Protein AF-A0A502L4F4-F1 (afdb_monomer_lite)

Structure (mmCIF, N/CA/C/O backbone):
data_AF-A0A502L4F4-F1
#
_entry.id   AF-A0A502L4F4-F1
#
loop_
_atom_site.group_PDB
_atom_site.id
_atom_site.type_symbol
_atom_site.label_atom_id
_atom_site.label_alt_id
_atom_site.label_comp_id
_atom_site.label_asym_id
_atom_site.label_entity_id
_atom_site.label_seq_id
_atom_site.pdbx_PDB_ins_code
_atom_site.Cartn_x
_atom_site.Cartn_y
_atom_site.Cartn_z
_atom_site.occupancy
_atom_site.B_iso_or_equiv
_atom_site.auth_seq_id
_atom_site.auth_comp_id
_atom_site.auth_asym_id
_atom_site.auth_atom_id
_atom_site.pdbx_PDB_model_num
ATOM 1 N N . MET A 1 1 ? 9.704 -12.779 -8.738 1.00 58.41 1 MET A N 1
ATOM 2 C CA . MET A 1 1 ? 8.706 -12.400 -7.712 1.00 58.41 1 MET A CA 1
ATOM 3 C C . MET A 1 1 ? 9.171 -11.238 -6.827 1.00 58.41 1 MET A C 1
ATOM 5 O O . MET A 1 1 ? 8.477 -10.233 -6.773 1.00 58.41 1 MET A O 1
ATOM 9 N N . LEU A 1 2 ? 10.370 -11.297 -6.227 1.00 76.25 2 LEU A N 1
ATOM 10 C CA . LEU A 1 2 ? 10.909 -10.240 -5.345 1.00 76.25 2 LEU A CA 1
ATOM 11 C C . LEU A 1 2 ? 10.922 -8.819 -5.964 1.00 76.25 2 LEU A C 1
ATOM 13 O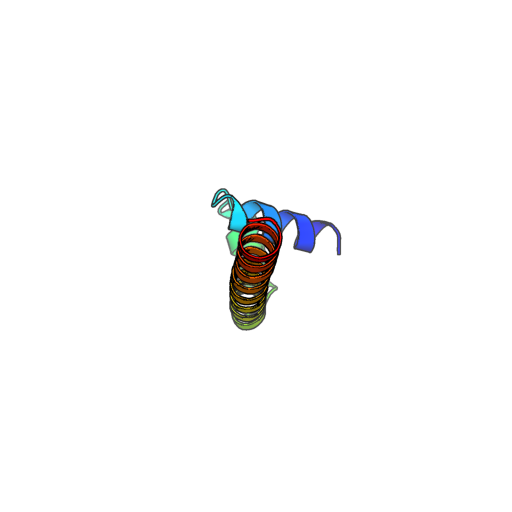 O . LEU A 1 2 ? 10.606 -7.839 -5.297 1.00 76.25 2 LEU A O 1
ATOM 17 N N . ARG A 1 3 ? 11.236 -8.704 -7.266 1.00 72.25 3 ARG A N 1
ATOM 18 C CA . ARG A 1 3 ? 11.213 -7.425 -8.009 1.00 72.25 3 ARG A CA 1
ATOM 19 C C . ARG A 1 3 ? 9.821 -6.797 -8.099 1.00 72.25 3 ARG A C 1
ATOM 21 O O . ARG A 1 3 ? 9.714 -5.580 -8.043 1.00 72.25 3 ARG A O 1
ATOM 28 N N . VAL A 1 4 ? 8.780 -7.620 -8.206 1.00 71.94 4 VAL A N 1
ATOM 29 C CA . VAL A 1 4 ? 7.387 -7.163 -8.297 1.00 71.94 4 VAL A CA 1
ATOM 30 C C . VAL A 1 4 ? 6.946 -6.594 -6.952 1.00 71.94 4 VAL A C 1
ATOM 32 O O . VAL A 1 4 ? 6.424 -5.490 -6.908 1.00 71.94 4 VAL A O 1
ATOM 35 N N . ILE A 1 5 ? 7.269 -7.283 -5.852 1.00 77.88 5 ILE A N 1
ATOM 36 C CA . ILE A 1 5 ? 6.996 -6.804 -4.487 1.00 77.88 5 ILE A CA 1
ATOM 37 C C . ILE A 1 5 ? 7.689 -5.457 -4.241 1.00 77.88 5 ILE A C 1
ATOM 39 O O . ILE A 1 5 ? 7.058 -4.512 -3.779 1.00 77.88 5 ILE A O 1
ATOM 43 N N . LYS A 1 6 ? 8.969 -5.332 -4.619 1.00 76.75 6 LYS A N 1
ATOM 44 C CA . LYS A 1 6 ? 9.711 -4.069 -4.490 1.00 76.75 6 LYS A CA 1
ATOM 45 C C . LYS A 1 6 ? 9.107 -2.946 -5.339 1.00 76.75 6 LYS A C 1
ATOM 47 O O . LYS A 1 6 ? 9.091 -1.806 -4.887 1.00 76.75 6 LYS A O 1
ATOM 52 N N . SER A 1 7 ? 8.616 -3.255 -6.542 1.00 69.62 7 SER A N 1
ATOM 53 C CA . SER A 1 7 ? 7.970 -2.250 -7.393 1.00 69.62 7 SER A CA 1
ATOM 54 C C . SER A 1 7 ? 6.634 -1.786 -6.814 1.00 69.62 7 SER A C 1
ATOM 56 O O . SER A 1 7 ? 6.386 -0.586 -6.748 1.00 69.62 7 SER A O 1
ATOM 58 N N . ILE A 1 8 ? 5.824 -2.715 -6.294 1.00 71.62 8 ILE A N 1
ATOM 59 C CA . ILE A 1 8 ? 4.563 -2.406 -5.605 1.00 71.62 8 ILE A CA 1
ATOM 60 C C . ILE A 1 8 ? 4.828 -1.507 -4.390 1.00 71.62 8 ILE A C 1
ATOM 62 O O . ILE A 1 8 ? 4.202 -0.461 -4.265 1.00 71.62 8 ILE A O 1
ATOM 66 N N . LEU A 1 9 ? 5.807 -1.841 -3.541 1.00 78.69 9 LEU A N 1
ATOM 67 C CA . LEU A 1 9 ? 6.176 -1.013 -2.383 1.00 78.69 9 LEU A CA 1
ATOM 68 C C . LEU A 1 9 ? 6.691 0.379 -2.787 1.00 78.69 9 LEU A C 1
ATOM 70 O O . LEU A 1 9 ? 6.312 1.376 -2.179 1.00 78.69 9 LEU A O 1
ATOM 74 N N . ALA A 1 10 ? 7.520 0.468 -3.832 1.00 77.88 10 ALA A N 1
ATOM 75 C CA . ALA A 1 10 ? 7.992 1.752 -4.352 1.00 77.88 10 ALA A CA 1
ATOM 76 C C . ALA A 1 10 ? 6.846 2.599 -4.930 1.00 77.88 10 ALA A C 1
ATOM 78 O O . ALA A 1 10 ? 6.862 3.818 -4.780 1.00 77.88 10 ALA A O 1
ATOM 79 N N . ALA A 1 11 ? 5.846 1.964 -5.549 1.00 72.62 11 ALA A N 1
ATOM 80 C CA . ALA A 1 11 ? 4.641 2.627 -6.034 1.00 72.62 11 ALA A CA 1
ATOM 81 C C . ALA A 1 11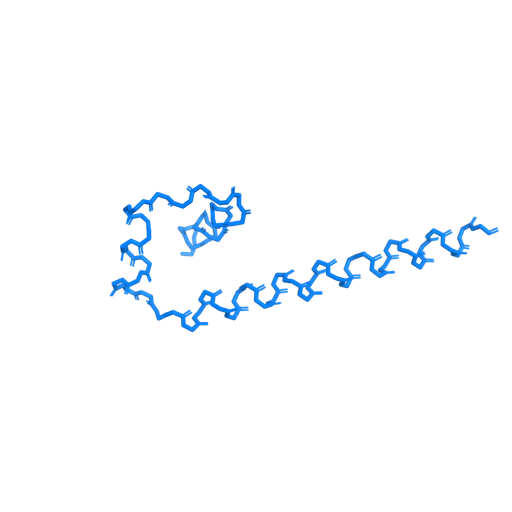 ? 3.747 3.118 -4.882 1.00 72.62 11 ALA A C 1
ATOM 83 O O . ALA A 1 11 ? 3.255 4.240 -4.951 1.00 72.62 11 ALA A O 1
ATOM 84 N N . PHE A 1 12 ? 3.611 2.348 -3.795 1.00 74.62 12 PHE A N 1
ATOM 85 C CA . PHE A 1 12 ? 2.889 2.772 -2.584 1.00 74.62 12 PHE A CA 1
ATOM 86 C C . PHE A 1 12 ? 3.530 3.978 -1.888 1.00 74.62 12 PHE A C 1
ATOM 88 O O . PHE A 1 12 ? 2.819 4.842 -1.389 1.00 74.62 12 PHE A O 1
ATOM 95 N N . ILE A 1 13 ? 4.864 4.061 -1.879 1.00 77.94 13 ILE A N 1
ATOM 96 C CA . ILE A 1 13 ? 5.597 5.227 -1.353 1.00 77.94 13 ILE A CA 1
ATOM 97 C C . ILE A 1 13 ? 5.625 6.390 -2.374 1.00 77.94 13 ILE A C 1
ATOM 99 O O . ILE A 1 13 ? 6.017 7.504 -2.043 1.00 77.94 13 ILE A O 1
ATOM 103 N N . GLY A 1 14 ? 5.196 6.165 -3.621 1.00 70.62 14 GLY A N 1
ATOM 104 C CA . GLY A 1 14 ? 5.209 7.167 -4.695 1.00 70.62 14 GLY A CA 1
ATOM 105 C C . GLY A 1 14 ? 6.582 7.391 -5.345 1.00 70.62 14 GLY A C 1
ATOM 106 O O . GLY A 1 14 ? 6.722 8.237 -6.223 1.00 70.62 14 GLY A O 1
ATOM 107 N N . VAL A 1 15 ? 7.602 6.613 -4.967 1.00 69.25 15 VAL A N 1
ATOM 108 C CA . VAL A 1 15 ? 9.003 6.736 -5.423 1.00 69.25 15 VAL A CA 1
ATOM 109 C C . VAL A 1 15 ? 9.355 5.729 -6.525 1.00 69.25 15 VAL A C 1
ATOM 111 O O . VAL A 1 15 ? 10.458 5.172 -6.581 1.00 69.25 15 VAL A O 1
ATOM 114 N N . GLN A 1 16 ? 8.416 5.468 -7.436 1.00 73.56 16 GLN A N 1
ATOM 115 C CA . GLN A 1 16 ? 8.666 4.592 -8.579 1.00 73.56 16 GLN A CA 1
ATOM 116 C C . GLN A 1 16 ? 9.558 5.309 -9.612 1.00 73.56 16 GLN A C 1
ATOM 118 O O . GLN A 1 16 ? 9.117 6.193 -10.342 1.00 73.56 16 GLN A O 1
ATOM 123 N N . SER A 1 17 ? 10.837 4.921 -9.689 1.00 78.88 17 SER A N 1
ATOM 124 C CA . SER A 1 17 ? 11.784 5.448 -10.687 1.00 78.88 17 SER A CA 1
ATOM 125 C C . SER A 1 17 ? 11.292 5.215 -12.122 1.00 78.88 17 SER A C 1
ATOM 127 O O . SER A 1 17 ? 10.743 4.154 -12.427 1.00 78.88 17 SER A O 1
ATOM 129 N N . ASN A 1 18 ? 11.584 6.150 -13.036 1.00 75.31 18 ASN A N 1
ATOM 130 C CA . ASN A 1 18 ? 11.257 6.040 -14.464 1.00 75.31 18 ASN A CA 1
ATOM 131 C C . ASN A 1 18 ? 11.748 4.730 -15.103 1.00 75.31 18 ASN A C 1
ATOM 133 O O . ASN A 1 18 ? 11.071 4.200 -15.979 1.00 75.31 18 ASN A O 1
ATOM 137 N N . LYS A 1 19 ? 12.876 4.168 -14.643 1.00 77.69 19 LYS A N 1
ATOM 138 C CA . LYS A 1 19 ? 13.387 2.869 -15.115 1.00 77.69 19 LYS A CA 1
ATOM 139 C C . LYS A 1 19 ? 12.473 1.704 -14.715 1.00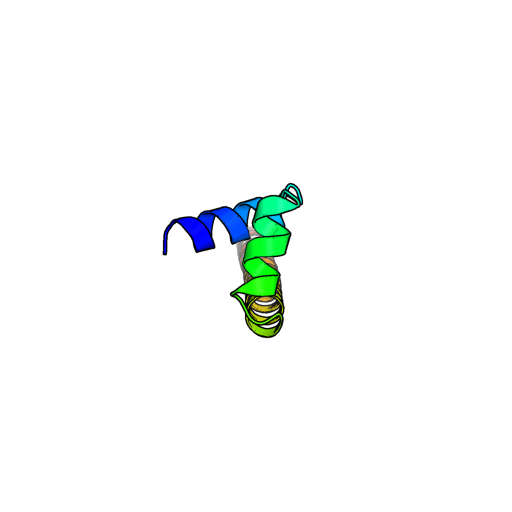 77.69 19 LYS A C 1
ATOM 141 O O . LYS A 1 19 ? 12.217 0.830 -15.538 1.00 77.69 19 LYS A O 1
ATOM 146 N N . ASN A 1 20 ? 11.972 1.707 -13.477 1.00 75.12 20 ASN A N 1
ATOM 147 C CA . ASN A 1 20 ? 11.027 0.697 -12.990 1.00 75.12 20 ASN A CA 1
ATOM 148 C C . ASN A 1 20 ? 9.686 0.860 -13.700 1.00 75.12 20 ASN A C 1
ATOM 150 O O . ASN A 1 20 ? 9.146 -0.119 -14.188 1.00 75.12 20 ASN A O 1
ATOM 154 N N . ARG A 1 21 ? 9.229 2.108 -13.862 1.00 75.75 21 ARG A N 1
ATOM 155 C CA . ARG A 1 21 ? 8.016 2.455 -14.601 1.00 75.75 21 ARG A CA 1
ATOM 156 C C . ARG A 1 21 ? 8.073 1.951 -16.046 1.00 75.75 21 ARG A C 1
ATOM 158 O O . ARG A 1 21 ? 7.191 1.214 -16.459 1.00 75.75 21 ARG A O 1
ATOM 165 N N . LEU A 1 22 ? 9.127 2.278 -16.804 1.00 75.81 22 LEU A N 1
ATOM 166 C CA . LEU A 1 22 ? 9.289 1.783 -18.177 1.00 75.81 22 LEU A CA 1
ATOM 167 C C . LEU A 1 22 ? 9.236 0.258 -18.212 1.00 75.8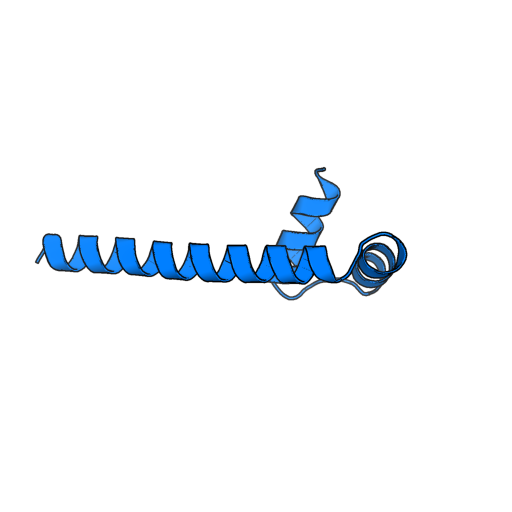1 22 LEU A C 1
ATOM 169 O O . LEU A 1 22 ? 8.463 -0.311 -18.961 1.00 75.81 22 LEU A O 1
ATOM 173 N N . GLN A 1 23 ? 10.009 -0.414 -17.364 1.00 75.06 23 GLN A N 1
ATOM 174 C CA . GLN A 1 23 ? 10.062 -1.872 -17.354 1.00 75.06 23 GLN A CA 1
ATOM 175 C C . GLN A 1 23 ? 8.706 -2.511 -17.014 1.00 75.06 23 GLN A C 1
ATOM 177 O O . GLN A 1 23 ? 8.322 -3.498 -17.643 1.00 75.06 23 GLN A O 1
ATOM 182 N N . ASP A 1 24 ? 7.979 -1.901 -16.084 1.00 71.56 24 ASP A N 1
ATOM 183 C CA . ASP A 1 24 ? 6.642 -2.280 -15.642 1.00 71.56 24 ASP A CA 1
ATOM 184 C C . ASP A 1 24 ? 5.570 -2.055 -16.721 1.00 71.56 24 ASP A C 1
ATOM 186 O O . ASP A 1 24 ? 4.671 -2.880 -16.845 1.00 71.56 24 ASP A O 1
ATOM 190 N N . PHE A 1 25 ? 5.691 -1.013 -17.550 1.00 70.62 25 PHE A N 1
ATOM 191 C CA . PHE A 1 25 ? 4.769 -0.736 -18.664 1.00 70.62 25 PHE A CA 1
ATOM 192 C C . PHE A 1 25 ? 5.172 -1.388 -19.996 1.00 70.62 25 PHE A C 1
ATOM 194 O O . PHE A 1 25 ? 4.324 -1.571 -20.864 1.00 70.62 25 PHE A O 1
ATOM 201 N N . THR A 1 26 ? 6.445 -1.747 -20.181 1.00 72.81 26 THR A N 1
ATOM 202 C CA . THR A 1 26 ? 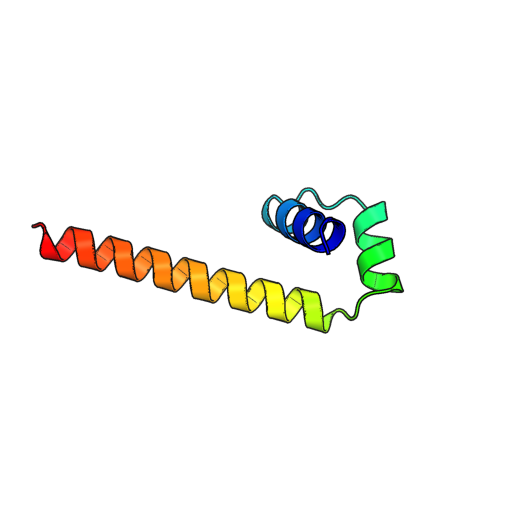6.930 -2.452 -21.379 1.00 72.81 26 THR A CA 1
ATOM 203 C C . THR A 1 26 ? 6.732 -3.964 -21.263 1.00 72.81 26 THR A C 1
ATOM 205 O O . THR A 1 26 ? 6.454 -4.613 -22.264 1.00 72.81 26 THR A O 1
ATOM 208 N N . HIS A 1 27 ? 6.866 -4.539 -20.060 1.00 68.69 27 HIS A N 1
ATOM 209 C CA . HIS A 1 27 ? 6.740 -5.990 -19.842 1.00 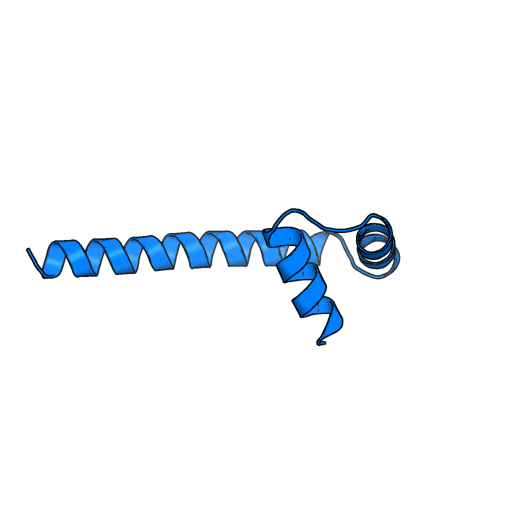68.69 27 HIS A CA 1
ATOM 210 C C . HIS A 1 27 ? 5.495 -6.385 -19.031 1.00 68.69 27 HIS A C 1
ATOM 212 O O . HIS A 1 27 ? 5.111 -7.554 -19.040 1.00 68.69 27 HIS A O 1
ATOM 218 N N . GLY A 1 28 ? 4.859 -5.446 -18.325 1.00 67.00 28 GLY A N 1
ATOM 219 C CA . GLY A 1 28 ? 3.645 -5.675 -17.540 1.00 67.00 28 GLY A CA 1
ATOM 220 C C . GLY A 1 28 ? 2.425 -4.985 -18.152 1.00 67.00 28 GLY A C 1
ATOM 221 O O . GLY A 1 28 ? 2.510 -3.892 -18.707 1.00 67.00 28 GLY A O 1
ATOM 222 N N . LYS A 1 29 ? 1.249 -5.619 -18.053 1.00 76.75 29 LYS A N 1
ATOM 223 C CA . LYS A 1 29 ? -0.013 -4.992 -18.479 1.00 76.75 29 LYS A CA 1
ATOM 224 C C . LYS A 1 29 ? -0.483 -4.010 -17.406 1.00 76.75 29 LYS A C 1
ATOM 226 O O . LYS A 1 29 ? -0.547 -4.385 -16.236 1.00 76.75 29 LYS A O 1
ATOM 231 N N . ALA A 1 30 ? -0.921 -2.816 -17.813 1.00 78.12 30 ALA A N 1
ATOM 232 C CA . ALA A 1 30 ? -1.489 -1.793 -16.923 1.00 78.12 30 ALA A CA 1
ATOM 233 C C . ALA A 1 30 ? -2.594 -2.337 -15.993 1.00 78.12 30 ALA A C 1
ATOM 235 O O . ALA A 1 30 ? -2.698 -1.926 -14.839 1.00 78.12 30 ALA A O 1
ATOM 236 N N . SER A 1 31 ? -3.360 -3.331 -16.458 1.00 80.06 31 SER A N 1
ATOM 237 C CA . SER A 1 31 ? -4.385 -4.018 -15.666 1.00 80.06 31 SER A CA 1
ATOM 238 C C . SER A 1 31 ? -3.861 -4.605 -14.350 1.00 80.06 31 SER A C 1
ATOM 240 O O . SER A 1 31 ? -4.564 -4.546 -13.349 1.00 80.06 31 SER A O 1
ATOM 242 N N . HIS A 1 32 ? -2.628 -5.124 -14.308 1.00 81.06 32 HIS A N 1
ATOM 243 C CA . HIS A 1 32 ? -2.068 -5.719 -13.089 1.00 81.06 32 HIS A CA 1
ATOM 244 C C . HIS A 1 32 ? -1.817 -4.663 -12.008 1.00 81.06 32 HIS A C 1
ATOM 246 O O . HIS A 1 32 ? -2.062 -4.922 -10.834 1.00 81.06 32 HIS A O 1
ATOM 252 N N . PHE A 1 33 ? -1.385 -3.462 -12.401 1.00 77.25 33 PHE A N 1
ATOM 253 C CA . PHE A 1 33 ? -1.160 -2.347 -11.478 1.00 77.25 33 PHE A CA 1
ATOM 254 C C . PHE A 1 33 ? -2.473 -1.805 -10.919 1.00 77.25 33 PHE A C 1
ATOM 256 O O . PHE A 1 33 ? -2.571 -1.560 -9.720 1.00 77.25 33 PHE A O 1
ATOM 263 N N . ILE A 1 34 ? -3.496 -1.682 -11.768 1.00 82.75 34 ILE A N 1
ATOM 264 C CA . ILE A 1 34 ? -4.833 -1.240 -11.353 1.00 82.75 34 ILE A CA 1
ATOM 265 C C . ILE A 1 34 ? -5.441 -2.242 -10.367 1.00 82.75 34 ILE A C 1
ATOM 267 O O . ILE A 1 34 ? -5.905 -1.843 -9.303 1.00 82.75 34 ILE A O 1
ATOM 271 N N . ILE A 1 35 ? -5.383 -3.542 -10.676 1.00 86.75 35 ILE A N 1
ATOM 272 C CA . ILE A 1 35 ? -5.887 -4.597 -9.785 1.00 86.75 35 ILE A CA 1
ATOM 273 C C . ILE A 1 35 ? -5.135 -4.580 -8.449 1.00 86.75 35 ILE A C 1
ATOM 275 O O . ILE A 1 35 ? -5.768 -4.610 -7.397 1.00 86.75 35 ILE A O 1
ATOM 279 N N . ALA A 1 36 ? -3.802 -4.475 -8.470 1.00 84.88 36 ALA A N 1
ATOM 280 C CA . ALA A 1 36 ? -3.003 -4.387 -7.247 1.00 84.88 36 ALA A CA 1
ATOM 281 C C . ALA A 1 36 ? -3.366 -3.151 -6.403 1.00 84.88 36 ALA A C 1
ATOM 283 O O . ALA A 1 36 ? -3.481 -3.258 -5.182 1.00 84.88 36 ALA A O 1
ATOM 284 N N . GLY A 1 37 ? -3.596 -2.002 -7.045 1.00 83.50 37 GLY A N 1
ATOM 285 C CA . GLY A 1 37 ? -4.043 -0.778 -6.379 1.00 83.50 37 GLY A CA 1
ATOM 286 C C . GLY A 1 37 ? -5.421 -0.930 -5.733 1.00 83.50 37 GLY A C 1
ATOM 287 O O . GLY A 1 37 ? -5.580 -0.607 -4.558 1.00 83.50 37 GLY A O 1
ATOM 288 N N . ILE A 1 38 ? -6.395 -1.489 -6.459 1.00 92.31 38 ILE A N 1
ATOM 289 C CA . ILE A 1 38 ? -7.748 -1.748 -5.938 1.00 92.31 38 ILE A CA 1
ATOM 290 C C . ILE A 1 38 ? -7.690 -2.684 -4.729 1.00 92.31 38 ILE A C 1
ATOM 292 O O . ILE A 1 38 ? -8.279 -2.377 -3.695 1.00 92.31 38 ILE A O 1
ATOM 296 N N . ILE A 1 39 ? -6.946 -3.790 -4.826 1.00 92.25 39 ILE A N 1
ATOM 297 C CA . ILE A 1 39 ? -6.758 -4.725 -3.708 1.00 92.25 39 ILE A CA 1
ATOM 298 C C . ILE A 1 39 ? -6.161 -3.995 -2.500 1.00 92.25 39 ILE A C 1
ATOM 300 O O . ILE A 1 39 ? -6.650 -4.154 -1.385 1.00 92.25 39 ILE A O 1
ATOM 304 N N . GLY A 1 40 ? -5.146 -3.158 -2.718 1.00 88.81 40 GLY A N 1
ATOM 305 C CA . GLY A 1 40 ? -4.530 -2.358 -1.663 1.00 88.81 40 GLY A CA 1
ATOM 306 C C . GLY A 1 40 ? -5.511 -1.432 -0.946 1.00 88.81 40 GLY A C 1
ATOM 307 O O . GLY A 1 40 ? -5.542 -1.406 0.282 1.00 88.81 40 GLY A O 1
ATOM 308 N N . VAL A 1 41 ? -6.344 -0.714 -1.703 1.00 92.19 41 VAL A N 1
ATOM 309 C CA . VAL A 1 41 ? -7.368 0.185 -1.145 1.00 92.19 41 VAL A CA 1
ATOM 310 C C . VAL A 1 41 ? -8.412 -0.598 -0.351 1.00 92.19 41 VAL A C 1
ATOM 312 O O . VAL A 1 41 ? -8.739 -0.212 0.770 1.00 92.19 41 VAL A O 1
ATOM 315 N N . VAL A 1 42 ? -8.902 -1.718 -0.887 1.00 97.38 42 VAL A N 1
ATOM 316 C CA . VAL A 1 42 ? -9.885 -2.570 -0.198 1.00 97.38 42 VAL A CA 1
ATOM 317 C C . VAL A 1 42 ? -9.322 -3.100 1.121 1.00 97.38 42 VAL A C 1
ATOM 319 O O . VAL A 1 42 ? -9.993 -3.015 2.149 1.00 97.38 42 VAL A O 1
ATOM 322 N N . LEU A 1 43 ? -8.081 -3.595 1.117 1.00 96.12 43 LEU A N 1
ATOM 323 C CA . LEU A 1 43 ? -7.414 -4.079 2.328 1.00 96.12 43 LEU A CA 1
ATOM 324 C C . LEU A 1 43 ? -7.210 -2.964 3.357 1.00 96.12 43 LEU A C 1
ATOM 326 O O . LEU A 1 43 ? -7.429 -3.186 4.545 1.00 96.12 43 LEU A O 1
ATOM 330 N N . PHE A 1 44 ? -6.830 -1.767 2.912 1.00 92.38 44 PHE A N 1
ATOM 331 C CA . PHE A 1 44 ? -6.664 -0.616 3.794 1.00 92.38 44 PHE A CA 1
ATOM 332 C C . PHE A 1 44 ? -7.984 -0.213 4.464 1.00 92.38 44 PHE A C 1
ATOM 334 O O . PHE A 1 44 ? -8.026 -0.021 5.678 1.00 92.38 44 PHE A O 1
ATOM 341 N N . ILE A 1 45 ? -9.080 -0.152 3.702 1.00 97.06 45 ILE A N 1
ATOM 342 C CA . ILE A 1 45 ? -10.410 0.145 4.251 1.00 97.06 45 ILE A CA 1
ATOM 343 C C . ILE A 1 45 ? -10.832 -0.938 5.249 1.00 97.06 45 ILE A C 1
ATOM 345 O O . ILE A 1 45 ? -11.257 -0.610 6.354 1.00 97.06 45 ILE A O 1
ATOM 349 N N . ALA A 1 46 ? -10.677 -2.219 4.902 1.00 97.81 46 ALA A N 1
ATOM 350 C CA . ALA A 1 46 ? -11.002 -3.323 5.805 1.00 97.81 46 ALA A CA 1
ATOM 351 C C . ALA A 1 46 ? -10.199 -3.247 7.114 1.00 97.81 46 ALA A C 1
ATOM 353 O O . ALA A 1 46 ? -10.752 -3.440 8.195 1.00 97.81 46 ALA A O 1
ATOM 354 N N . PHE A 1 47 ? -8.914 -2.900 7.027 1.00 97.56 47 PHE A N 1
ATOM 355 C CA . PHE A 1 47 ? -8.058 -2.688 8.190 1.00 97.56 47 PHE A CA 1
ATOM 356 C C . PHE A 1 47 ? -8.568 -1.554 9.090 1.00 97.56 47 PHE A C 1
ATOM 358 O O . PHE A 1 47 ? -8.681 -1.743 10.302 1.00 97.56 47 PHE A O 1
ATOM 365 N N . LEU A 1 48 ? -8.950 -0.407 8.515 1.00 97.62 48 LEU A N 1
ATOM 366 C CA . LEU A 1 48 ? -9.549 0.694 9.276 1.00 97.62 48 LEU A CA 1
ATOM 367 C C . LEU A 1 48 ? -10.864 0.280 9.945 1.00 97.62 48 LEU A C 1
ATOM 369 O O . LEU A 1 48 ? -11.073 0.590 11.115 1.00 97.62 48 LEU A O 1
ATOM 373 N N . VAL A 1 49 ? -11.727 -0.453 9.236 1.00 97.81 49 VAL A N 1
ATOM 374 C CA . VAL A 1 49 ? -12.986 -0.976 9.791 1.00 97.81 49 VAL A CA 1
ATOM 375 C C . VAL A 1 49 ? -12.717 -1.878 10.994 1.00 97.81 49 VAL A C 1
ATOM 377 O O . VAL A 1 49 ? -13.384 -1.735 12.016 1.00 97.81 49 VAL A O 1
ATOM 380 N N . ILE A 1 50 ? -11.735 -2.780 10.912 1.00 97.75 50 ILE A N 1
ATOM 381 C CA . ILE A 1 50 ? -11.350 -3.646 12.037 1.00 97.75 50 ILE A CA 1
ATOM 382 C C . ILE A 1 50 ? -10.893 -2.803 13.231 1.00 97.75 50 ILE A C 1
ATOM 384 O O . ILE A 1 50 ? -11.382 -3.019 14.338 1.00 97.75 50 ILE A O 1
ATOM 388 N N . ILE A 1 51 ? -10.011 -1.820 13.014 1.00 97.81 51 ILE A N 1
ATOM 389 C CA . ILE A 1 51 ? -9.542 -0.923 14.082 1.00 97.81 51 ILE A CA 1
ATOM 390 C C . ILE A 1 51 ? -10.718 -0.208 14.745 1.00 97.81 51 ILE A C 1
ATOM 392 O O . ILE A 1 51 ? -10.827 -0.224 15.969 1.00 97.81 51 ILE A O 1
ATOM 396 N N . VAL A 1 52 ? -11.608 0.394 13.954 1.00 97.56 52 VAL A N 1
ATOM 397 C CA . VAL A 1 52 ? -12.772 1.122 14.476 1.00 97.56 52 VAL A CA 1
ATOM 398 C C . VAL A 1 52 ? -13.661 0.199 15.307 1.00 97.56 52 VAL A C 1
ATOM 400 O O . VAL A 1 52 ? -14.049 0.571 16.410 1.00 97.56 52 VAL A O 1
ATOM 403 N N . ASN A 1 53 ? -13.934 -1.018 14.831 1.00 97.00 53 ASN A N 1
ATOM 404 C CA . ASN A 1 53 ? -14.730 -1.987 15.585 1.00 97.00 53 ASN A CA 1
ATOM 405 C C . ASN A 1 53 ? -14.060 -2.392 16.902 1.00 97.00 53 ASN A C 1
ATOM 407 O O . ASN A 1 53 ? -14.740 -2.461 17.921 1.00 97.00 53 ASN A O 1
ATOM 411 N N . ILE A 1 54 ? -12.740 -2.610 16.909 1.00 97.38 54 ILE A N 1
ATOM 412 C CA . ILE A 1 54 ? -11.998 -2.915 18.140 1.00 97.38 54 ILE A CA 1
ATOM 413 C C . ILE A 1 54 ? -12.140 -1.760 19.135 1.00 97.38 54 ILE A C 1
ATOM 415 O O . ILE A 1 54 ? -12.513 -1.992 20.284 1.00 97.38 54 ILE A O 1
ATOM 419 N N . VAL A 1 55 ? -11.910 -0.521 18.695 1.00 97.25 55 VAL A N 1
ATOM 420 C CA . VAL A 1 55 ? -12.003 0.671 19.553 1.00 97.25 55 VAL A CA 1
ATOM 421 C C . VAL A 1 55 ? -13.410 0.838 20.130 1.00 97.25 55 VAL A C 1
ATOM 423 O O . VAL A 1 55 ? -13.548 1.034 21.336 1.00 97.25 55 VAL A O 1
ATOM 426 N N . LEU A 1 56 ? -14.448 0.698 19.299 1.00 96.38 56 LEU A N 1
ATOM 427 C CA . LEU A 1 56 ? -15.843 0.792 19.739 1.00 96.38 56 LEU A CA 1
ATOM 428 C C . LEU A 1 56 ? -16.251 -0.359 20.664 1.00 96.38 56 LEU A C 1
ATOM 430 O O . LEU A 1 56 ? -17.060 -0.147 21.551 1.00 96.38 56 LEU A O 1
ATOM 434 N N . SER A 1 57 ? -15.699 -1.562 20.481 1.00 92.12 57 SER A N 1
ATOM 435 C CA . SER A 1 57 ? -15.959 -2.699 21.378 1.00 92.12 57 SER A CA 1
ATOM 436 C C . SER A 1 57 ? -15.235 -2.603 22.725 1.00 92.12 57 SER A C 1
ATOM 438 O O . SER A 1 57 ? -15.606 -3.293 23.668 1.00 92.12 57 SER A O 1
ATOM 440 N N . THR A 1 58 ? -14.185 -1.779 22.802 1.00 81.31 58 THR A N 1
ATOM 441 C CA . THR A 1 58 ? -13.357 -1.598 24.007 1.00 81.31 58 THR A CA 1
ATOM 442 C C . THR A 1 58 ? -13.818 -0.405 24.859 1.00 81.31 58 THR A C 1
ATOM 444 O O . THR A 1 58 ? -13.328 -0.236 25.973 1.00 81.31 58 THR A O 1
ATOM 447 N N . THR A 1 59 ? -14.738 0.421 24.346 1.00 63.16 59 THR A N 1
ATOM 448 C CA . THR A 1 59 ? -15.341 1.568 25.051 1.00 63.16 59 THR A CA 1
ATOM 449 C C . THR A 1 59 ? -16.727 1.194 25.555 1.00 63.16 59 THR A C 1
ATOM 451 O O . THR A 1 59 ? -17.035 1.531 26.718 1.00 63.16 59 THR A O 1
#

InterPro domains:
  IPR021344 Protein of unknown function DUF2970 [PF11174] (2-56)

Secondary structure (DSSP, 8-state):
-HHHHHHHHHHHTT---HHHHHHHHHHS-HHHHHHHHHHHHHHHHHHHHHHHHHHHHH-

pLDDT: mean 82.07, std 10.84, range [58.41, 97.81]

Radius of gyration: 15.62 Å; chains: 1; bounding box: 29×20×46 Å

Foldseek 3Di:
DVLVVVQLVCVVVVNRDPVNVCCCVVVHDPVVVVVSVVVVVVVVVVVVVVVVVVVVVVD

Organism: NCBI:txid2491017

Sequence (59 aa):
MLRVIKSILAAFIGVQSNKNRLQDFTHGKASHFIIAGIIGVVLFIAFLVIIVNIVLSTT